Protein AF-A0A955XTX2-F1 (afdb_monomer_lite)

Sequence (102 aa):
MATAPEGYETGAALLYYVDPETSSIELRQVLTEDSLGFGIAASADGGVLVIASQVGLFFYELSDGRWERIDRVGFEDLTDIEVRDGWAIASGALRSQIFDVH

pLDDT: mean 83.28, std 14.25, range [34.97, 96.12]

Structure (mmCIF, N/CA/C/O backbone):
data_AF-A0A955XTX2-F1
#
_entry.id   AF-A0A955XTX2-F1
#
loop_
_atom_site.group_PDB
_atom_site.id
_atom_site.type_symbol
_atom_site.label_atom_id
_atom_site.label_alt_id
_atom_site.label_comp_id
_atom_site.label_asym_id
_atom_site.label_entity_id
_atom_site.label_seq_id
_atom_site.pdbx_PDB_ins_code
_atom_site.Cartn_x
_atom_site.Cartn_y
_atom_site.Cartn_z
_atom_site.occupancy
_atom_site.B_iso_or_equiv
_atom_site.auth_seq_id
_atom_site.auth_comp_id
_atom_site.auth_asym_id
_atom_site.auth_atom_id
_atom_site.pdbx_PDB_model_num
ATOM 1 N N . MET A 1 1 ? 20.736 12.550 17.471 1.00 34.97 1 MET A N 1
ATOM 2 C CA . MET A 1 1 ? 19.924 12.916 16.295 1.00 34.97 1 MET A CA 1
ATOM 3 C C . MET A 1 1 ? 20.694 12.412 1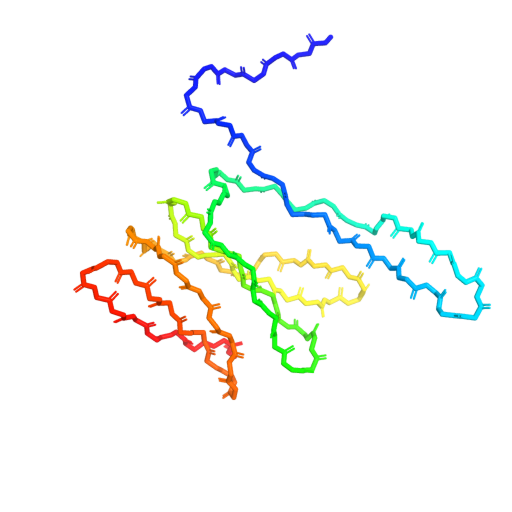5.088 1.00 34.97 1 MET A C 1
ATOM 5 O O . MET A 1 1 ? 21.779 12.919 14.849 1.00 34.97 1 MET A O 1
ATOM 9 N N . ALA A 1 2 ? 20.254 11.320 14.465 1.00 36.50 2 ALA A N 1
ATOM 10 C CA . ALA A 1 2 ? 20.936 10.747 13.306 1.00 36.50 2 ALA A CA 1
ATOM 11 C C . ALA A 1 2 ? 20.235 11.258 12.045 1.00 36.50 2 ALA A C 1
ATOM 13 O O . ALA A 1 2 ? 19.027 11.091 11.910 1.00 36.50 2 ALA A O 1
ATOM 14 N N . THR A 1 3 ? 20.979 11.938 11.179 1.00 42.16 3 THR A N 1
ATOM 15 C CA . THR A 1 3 ? 20.529 12.383 9.856 1.00 42.16 3 THR A CA 1
ATOM 16 C C . THR A 1 3 ? 20.757 11.265 8.846 1.00 42.16 3 THR A C 1
ATOM 18 O O . THR A 1 3 ? 21.832 10.662 8.834 1.00 42.16 3 THR A O 1
ATOM 21 N N . ALA A 1 4 ? 19.749 10.984 8.018 1.00 38.06 4 ALA A N 1
ATOM 22 C CA . ALA A 1 4 ? 19.873 10.061 6.895 1.00 38.06 4 ALA A CA 1
ATOM 23 C C . ALA A 1 4 ? 20.920 10.584 5.883 1.00 38.06 4 ALA A C 1
ATOM 25 O O . ALA A 1 4 ? 21.048 11.802 5.730 1.00 38.06 4 ALA A O 1
ATOM 26 N N . PRO A 1 5 ? 21.698 9.700 5.233 1.00 41.25 5 PRO A N 1
ATOM 27 C CA . PRO A 1 5 ? 22.685 10.097 4.231 1.00 41.25 5 PRO A CA 1
ATOM 28 C C . PRO A 1 5 ? 22.010 10.687 2.981 1.00 41.25 5 PRO A C 1
ATOM 30 O O . PRO A 1 5 ? 20.920 10.268 2.599 1.00 41.25 5 PRO A O 1
ATOM 33 N N . GLU A 1 6 ? 22.666 11.668 2.355 1.00 43.06 6 GLU A N 1
ATOM 34 C CA . GLU A 1 6 ? 22.184 12.364 1.155 1.00 43.06 6 GLU A CA 1
ATOM 35 C C . GLU A 1 6 ? 21.930 11.386 -0.007 1.00 43.06 6 GLU A C 1
ATOM 37 O O . GLU A 1 6 ? 22.809 10.602 -0.367 1.00 43.06 6 GLU A O 1
ATOM 42 N N . GLY A 1 7 ? 20.738 11.459 -0.614 1.00 47.28 7 GLY A N 1
ATOM 43 C CA . GLY A 1 7 ? 20.440 10.801 -1.894 1.00 47.28 7 GLY A CA 1
ATOM 44 C C . GLY A 1 7 ? 19.043 10.196 -2.038 1.00 47.28 7 GLY A C 1
ATOM 45 O O . GLY A 1 7 ? 18.586 10.047 -3.164 1.00 47.28 7 GLY A O 1
ATOM 46 N N . TYR A 1 8 ? 18.343 9.903 -0.941 1.00 45.03 8 TYR A N 1
ATOM 47 C CA . TYR A 1 8 ? 16.958 9.425 -0.976 1.00 45.03 8 TYR A CA 1
ATOM 48 C C . TYR A 1 8 ? 16.198 10.012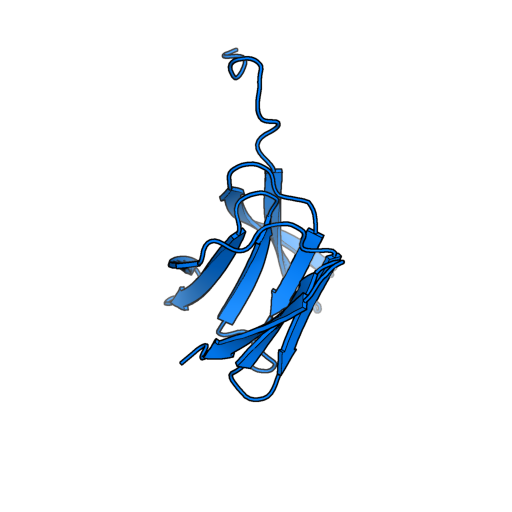 0.213 1.00 45.03 8 TYR A C 1
ATOM 50 O O . TYR A 1 8 ? 16.504 9.701 1.363 1.00 45.03 8 TYR A O 1
ATOM 58 N N . GLU A 1 9 ? 15.214 10.874 -0.045 1.00 56.75 9 GLU A N 1
ATOM 59 C CA . GLU A 1 9 ? 14.227 11.201 0.981 1.00 56.75 9 GLU A CA 1
ATOM 60 C C . GLU A 1 9 ? 13.399 9.932 1.203 1.00 56.75 9 GLU A C 1
ATOM 62 O O . GLU A 1 9 ? 12.681 9.474 0.313 1.00 56.75 9 GLU A O 1
ATOM 67 N N . THR A 1 10 ? 13.573 9.283 2.355 1.00 62.78 10 THR A N 1
ATOM 68 C CA . THR A 1 10 ? 12.739 8.140 2.725 1.00 62.78 10 THR A CA 1
ATOM 69 C C . THR A 1 10 ? 11.297 8.620 2.783 1.00 62.78 10 THR A C 1
ATOM 71 O O . THR A 1 10 ? 10.956 9.496 3.580 1.00 62.78 10 THR A O 1
ATOM 74 N N . GLY A 1 11 ? 10.453 8.059 1.926 1.00 70.50 11 GLY A N 1
ATOM 75 C CA . GLY A 1 11 ? 9.032 8.340 1.952 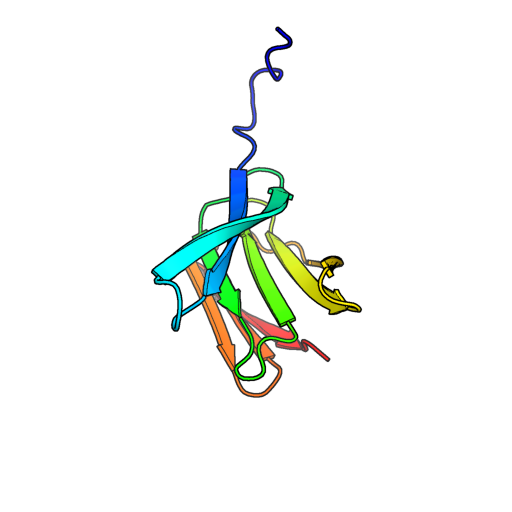1.00 70.50 11 GLY A CA 1
ATOM 76 C C . GLY A 1 11 ? 8.350 7.460 2.994 1.00 70.50 11 GLY A C 1
ATOM 77 O O . GLY A 1 11 ? 8.746 6.310 3.196 1.00 70.50 11 GLY A O 1
ATOM 78 N N . ALA A 1 12 ? 7.319 7.986 3.656 1.00 79.06 12 ALA A N 1
ATOM 79 C CA . ALA A 1 12 ? 6.526 7.215 4.608 1.00 79.06 12 ALA A CA 1
ATOM 80 C C . ALA A 1 12 ? 5.031 7.244 4.262 1.00 79.06 12 ALA A C 1
ATOM 82 O O . ALA A 1 12 ? 4.468 8.312 4.022 1.00 79.06 12 ALA A O 1
ATOM 83 N N . ALA A 1 13 ? 4.387 6.077 4.295 1.00 83.12 13 ALA A N 1
ATOM 84 C CA . ALA A 1 13 ? 2.937 5.950 4.352 1.00 83.12 13 ALA A CA 1
ATOM 85 C C . ALA A 1 13 ? 2.512 5.768 5.818 1.00 83.12 13 ALA A C 1
ATOM 87 O O . ALA A 1 13 ? 3.011 4.889 6.526 1.00 83.12 13 ALA A O 1
ATOM 88 N N . LEU A 1 14 ? 1.607 6.628 6.284 1.00 85.62 14 LEU A N 1
ATOM 89 C CA . LEU A 1 14 ? 1.105 6.628 7.657 1.00 85.62 14 LEU A CA 1
ATOM 90 C C . LEU A 1 14 ? -0.286 6.001 7.687 1.00 85.62 14 LEU A C 1
ATOM 92 O O . LEU A 1 14 ? -1.215 6.506 7.058 1.00 85.62 14 LEU A O 1
ATOM 96 N N . LEU A 1 15 ? -0.426 4.908 8.429 1.00 87.25 15 LEU A N 1
ATOM 97 C CA . LEU A 1 15 ? -1.684 4.187 8.576 1.00 87.25 15 LEU A CA 1
ATOM 98 C C . LEU A 1 15 ? -2.348 4.595 9.882 1.00 87.25 15 LEU A C 1
ATOM 100 O O . LEU A 1 15 ? -1.821 4.337 10.968 1.00 87.25 15 LEU A O 1
ATOM 104 N N . TYR A 1 16 ? -3.520 5.205 9.764 1.00 88.50 16 TYR A N 1
ATOM 105 C CA . TYR A 1 16 ? -4.331 5.619 10.898 1.00 88.50 16 TYR A CA 1
ATOM 106 C C . TYR A 1 16 ? -5.563 4.733 11.033 1.00 88.50 16 TYR A C 1
ATOM 108 O O . TYR A 1 16 ? -6.200 4.373 10.047 1.00 88.50 16 TYR A O 1
ATOM 116 N N . TYR A 1 17 ? -5.924 4.432 12.273 1.00 88.62 17 TYR A N 1
ATOM 117 C CA . TYR A 1 17 ? -7.253 3.967 12.626 1.00 88.62 17 TYR A CA 1
ATOM 118 C C . TYR A 1 17 ? -8.115 5.175 12.985 1.00 88.62 17 TYR A C 1
ATOM 120 O O . TYR A 1 17 ? -7.685 6.030 13.761 1.00 88.62 17 TYR A O 1
ATOM 128 N N . VAL A 1 18 ? -9.318 5.239 12.417 1.00 92.62 18 VAL A N 1
ATOM 129 C CA . VAL A 1 18 ? -10.311 6.274 12.717 1.00 92.62 18 VAL A CA 1
ATOM 130 C C . VAL A 1 18 ? -11.495 5.600 13.387 1.00 92.62 18 VAL A C 1
ATOM 132 O O . VAL A 1 18 ? -12.158 4.767 12.774 1.00 92.62 18 VAL A O 1
ATOM 135 N N . ASP A 1 19 ? -11.754 5.963 14.638 1.00 93.69 19 ASP A N 1
ATOM 136 C CA . ASP A 1 19 ? -12.942 5.530 15.362 1.00 93.69 19 ASP A CA 1
ATOM 137 C C . ASP A 1 19 ? -14.086 6.525 15.095 1.00 93.69 19 ASP A C 1
ATOM 139 O O . ASP A 1 19 ? -14.016 7.675 15.549 1.00 93.69 19 ASP A O 1
ATOM 143 N N . PRO A 1 20 ? -15.143 6.126 14.367 1.00 94.06 20 PRO A N 1
ATOM 144 C CA . PRO A 1 20 ? -16.243 7.0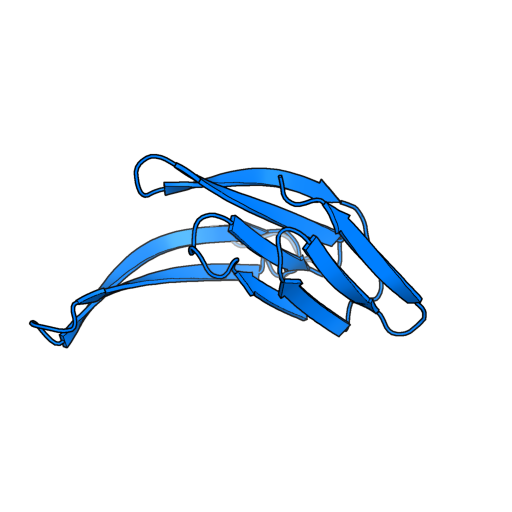24 14.037 1.00 94.06 20 PRO A CA 1
ATOM 145 C C . PRO A 1 20 ? -17.145 7.343 15.238 1.00 94.06 20 PRO A C 1
ATOM 147 O O . PRO A 1 20 ? -17.812 8.375 15.225 1.00 94.06 20 PRO A O 1
ATOM 150 N N . GLU A 1 21 ? -17.179 6.497 16.271 1.00 96.12 21 GLU A N 1
ATOM 151 C CA . GLU A 1 21 ? -18.030 6.707 17.448 1.00 96.12 21 GLU A CA 1
ATOM 152 C C . GLU A 1 21 ? -17.422 7.758 18.374 1.00 96.12 21 GLU A C 1
ATOM 154 O O . GLU A 1 21 ? -18.119 8.634 18.890 1.00 96.12 21 GLU A O 1
ATOM 159 N N . THR A 1 22 ? -16.102 7.693 18.554 1.00 95.75 22 THR A N 1
ATOM 160 C CA . THR A 1 22 ? -15.365 8.614 19.430 1.00 95.75 22 THR A CA 1
ATOM 161 C C . THR A 1 22 ? -14.736 9.790 18.685 1.00 95.75 22 THR A C 1
ATOM 163 O O . THR A 1 22 ? -14.226 10.711 19.324 1.00 95.75 22 THR A O 1
ATOM 166 N N . SER A 1 23 ? -14.780 9.789 17.346 1.00 94.44 23 SER A N 1
ATOM 167 C CA . SER A 1 23 ? -14.062 10.744 16.485 1.00 94.44 23 SER A CA 1
ATOM 168 C C . SER A 1 23 ? -12.561 10.815 16.797 1.00 94.44 23 SER A C 1
ATOM 170 O O . SER A 1 23 ? -11.935 11.868 16.653 1.00 94.44 23 SER A O 1
ATOM 172 N N . SER A 1 24 ? -11.980 9.703 17.256 1.00 95.81 24 SER A N 1
ATOM 173 C CA . SER A 1 24 ? -10.557 9.613 17.575 1.00 95.81 24 SER A CA 1
ATOM 174 C C . SER A 1 24 ? -9.758 9.055 16.398 1.00 95.81 24 SER A C 1
ATOM 176 O O . SER A 1 24 ? -10.264 8.282 15.583 1.00 95.81 24 SER A O 1
ATOM 178 N N . ILE A 1 25 ? -8.501 9.489 16.291 1.00 94.75 25 ILE A N 1
ATOM 179 C CA . ILE A 1 25 ? -7.562 9.059 15.253 1.00 94.75 25 ILE A CA 1
ATOM 180 C C . ILE A 1 25 ? -6.302 8.543 15.947 1.00 94.75 25 ILE A C 1
ATOM 182 O O . ILE A 1 25 ? -5.684 9.262 16.732 1.00 94.75 25 ILE A O 1
ATOM 186 N N . GLU A 1 26 ? -5.912 7.309 15.643 1.00 92.50 26 GLU A N 1
ATOM 187 C CA . GLU A 1 26 ? -4.744 6.642 16.219 1.00 92.50 26 GLU A CA 1
ATOM 188 C C . GLU A 1 26 ? -3.784 6.215 15.106 1.00 92.50 26 GLU A C 1
ATOM 190 O O . GLU A 1 26 ? -4.183 5.532 14.165 1.00 92.50 26 GLU A O 1
ATOM 195 N N . LEU A 1 27 ? -2.505 6.585 15.206 1.00 90.31 27 LEU A N 1
ATOM 196 C CA . LEU A 1 27 ? -1.475 6.057 14.310 1.00 90.31 27 LEU A CA 1
ATOM 197 C C . LEU A 1 27 ? -1.236 4.575 14.633 1.00 90.31 27 LEU A C 1
ATOM 199 O O . LEU A 1 27 ? -0.747 4.253 15.714 1.00 90.31 27 LEU A O 1
ATOM 203 N N . ARG A 1 28 ? -1.543 3.685 13.687 1.00 90.06 28 ARG A N 1
ATOM 204 C CA . ARG A 1 28 ? -1.342 2.234 13.821 1.00 90.06 28 ARG A CA 1
ATOM 205 C C . ARG A 1 28 ? 0.041 1.801 13.367 1.00 90.06 28 ARG A C 1
ATOM 207 O O . ARG A 1 28 ? 0.678 0.985 14.028 1.00 90.06 28 ARG A O 1
ATOM 214 N N . GLN A 1 29 ? 0.494 2.319 12.228 1.00 90.38 29 GLN A N 1
ATOM 215 C CA . GLN A 1 29 ? 1.734 1.865 11.610 1.00 90.38 29 GLN A CA 1
ATOM 216 C C . GLN A 1 29 ? 2.341 2.940 10.709 1.00 90.38 29 GLN A C 1
ATOM 218 O O . GLN A 1 29 ? 1.638 3.762 10.122 1.00 90.38 29 GLN A O 1
ATOM 223 N N . VAL A 1 30 ? 3.667 2.906 10.596 1.00 89.56 30 VAL A N 1
ATOM 224 C CA . VAL A 1 30 ? 4.441 3.675 9.621 1.00 89.56 30 VAL A CA 1
ATOM 225 C C . VAL A 1 30 ? 5.081 2.672 8.671 1.00 89.56 30 VAL A C 1
ATOM 227 O O . VAL A 1 30 ? 5.825 1.801 9.122 1.00 89.56 30 VAL A O 1
ATOM 230 N N . LEU A 1 31 ? 4.778 2.780 7.380 1.00 88.00 31 LEU A N 1
ATOM 231 C CA . LEU A 1 31 ? 5.441 2.015 6.327 1.00 88.00 31 LEU A CA 1
ATOM 232 C C . LEU A 1 31 ? 6.458 2.926 5.657 1.00 88.00 31 LEU A C 1
ATOM 234 O O . LEU A 1 31 ? 6.102 3.996 5.167 1.00 88.00 31 LEU A O 1
ATOM 238 N N . THR A 1 32 ? 7.721 2.525 5.667 1.00 84.19 32 THR A N 1
ATOM 239 C CA . THR A 1 32 ? 8.813 3.291 5.065 1.00 84.19 32 THR A CA 1
ATOM 240 C C . THR A 1 32 ? 9.332 2.548 3.859 1.00 84.19 32 THR A C 1
ATOM 242 O O . THR A 1 32 ? 9.701 1.381 3.984 1.00 84.19 32 THR A O 1
ATOM 245 N N . GLU A 1 33 ? 9.416 3.234 2.729 1.00 82.94 33 GLU A N 1
ATOM 246 C CA . GLU A 1 33 ? 10.052 2.693 1.535 1.00 82.94 33 GLU A CA 1
ATOM 247 C C . GLU A 1 33 ? 10.969 3.732 0.909 1.00 82.94 33 GLU A C 1
ATOM 249 O O . GLU A 1 33 ? 10.826 4.948 1.101 1.00 82.94 33 GLU A O 1
ATOM 254 N N . ASP A 1 34 ? 11.914 3.226 0.129 1.00 71.81 34 ASP A N 1
ATOM 255 C CA . ASP A 1 34 ? 12.823 4.067 -0.623 1.00 71.81 34 ASP A CA 1
ATOM 256 C C . ASP A 1 34 ? 12.020 4.875 -1.652 1.00 71.81 34 ASP A C 1
ATOM 258 O O . ASP A 1 34 ? 11.401 4.328 -2.574 1.00 71.81 34 ASP A O 1
ATOM 262 N N . SER A 1 35 ? 12.043 6.200 -1.488 1.00 72.19 35 SER A N 1
ATOM 263 C CA . SER A 1 35 ? 11.525 7.160 -2.462 1.00 72.19 35 SER A CA 1
ATOM 264 C C . SER A 1 35 ? 10.034 6.984 -2.816 1.00 72.19 35 SER A C 1
ATOM 266 O O . SER A 1 35 ? 9.672 6.818 -3.987 1.00 72.19 35 SER A O 1
ATOM 268 N N . LEU A 1 36 ? 9.141 6.998 -1.811 1.00 69.75 36 LEU A N 1
ATOM 269 C CA . LEU A 1 36 ? 7.686 7.077 -2.056 1.00 69.75 36 LEU A CA 1
ATOM 270 C C . LEU A 1 36 ? 7.341 8.361 -2.806 1.00 69.75 36 LEU A C 1
ATOM 272 O O . LEU A 1 36 ? 7.875 9.419 -2.482 1.00 69.75 36 LEU A O 1
ATOM 276 N N . GLY A 1 37 ? 6.430 8.292 -3.782 1.00 66.00 37 GLY A N 1
ATOM 277 C CA . GLY A 1 37 ? 6.128 9.505 -4.543 1.00 66.00 37 GLY A CA 1
ATOM 278 C C . GLY A 1 37 ? 5.009 9.475 -5.573 1.00 66.00 37 GLY A C 1
ATOM 279 O O . GLY A 1 37 ? 4.740 10.538 -6.124 1.00 66.00 37 GLY A O 1
ATOM 280 N N . PHE A 1 38 ? 4.349 8.342 -5.843 1.00 76.88 38 PHE A N 1
ATOM 281 C CA . PHE A 1 38 ? 3.391 8.297 -6.964 1.00 76.88 38 PHE A CA 1
ATOM 282 C C . PHE A 1 38 ? 1.964 7.958 -6.576 1.00 76.88 38 PHE A C 1
ATOM 284 O O . PHE A 1 38 ? 1.042 8.497 -7.174 1.00 76.88 38 PHE A O 1
ATOM 291 N N . GLY A 1 39 ? 1.754 7.122 -5.564 1.00 86.06 39 GLY A N 1
ATOM 292 C CA . GLY A 1 39 ? 0.396 6.779 -5.176 1.00 86.06 39 GLY A CA 1
ATOM 293 C C . GLY A 1 39 ? 0.320 5.651 -4.170 1.00 86.06 39 GLY A C 1
ATOM 294 O O . GLY A 1 39 ? 1.297 4.955 -3.891 1.00 86.06 39 GLY A O 1
ATOM 295 N N . ILE A 1 40 ? -0.874 5.506 -3.616 1.00 90.38 40 ILE A N 1
ATOM 296 C CA . ILE A 1 40 ? -1.245 4.440 -2.700 1.00 90.38 40 ILE A CA 1
ATOM 297 C C . ILE A 1 40 ? -2.639 3.990 -3.120 1.00 90.38 40 ILE A C 1
ATOM 299 O O . ILE A 1 40 ? -3.534 4.822 -3.265 1.00 90.38 40 ILE A O 1
ATOM 303 N N . ALA A 1 41 ? -2.821 2.688 -3.291 1.00 92.25 41 ALA A N 1
ATOM 304 C CA . ALA A 1 41 ? -4.105 2.086 -3.609 1.00 92.25 41 ALA A CA 1
ATOM 305 C C . ALA A 1 41 ? -4.343 0.876 -2.707 1.00 92.25 41 ALA A C 1
ATOM 307 O O . ALA A 1 41 ? -3.410 0.146 -2.384 1.00 92.25 41 ALA A O 1
ATOM 308 N N . ALA A 1 42 ? -5.587 0.666 -2.293 1.00 91.88 42 ALA A N 1
ATOM 309 C CA . ALA A 1 42 ? -5.981 -0.474 -1.476 1.00 91.88 42 ALA A CA 1
ATOM 310 C C . ALA A 1 42 ? -7.035 -1.300 -2.207 1.00 91.88 42 ALA A C 1
ATOM 312 O O . ALA A 1 42 ? -7.835 -0.757 -2.974 1.00 91.88 42 ALA A O 1
ATOM 313 N N . SER A 1 43 ? -7.051 -2.605 -1.956 1.00 92.50 43 SER A N 1
ATOM 314 C CA . SER A 1 43 ? -8.138 -3.467 -2.402 1.00 92.50 43 SER A CA 1
ATOM 315 C C . SER A 1 43 ? -9.457 -3.067 -1.734 1.00 92.50 43 SER A C 1
ATOM 317 O O . SER A 1 43 ? -9.489 -2.484 -0.649 1.00 92.50 43 SER A O 1
ATOM 319 N N . ALA A 1 44 ? -10.576 -3.390 -2.384 1.00 89.81 44 ALA A N 1
ATOM 320 C CA . ALA A 1 44 ? -11.908 -3.019 -1.901 1.00 89.81 44 ALA A CA 1
ATOM 321 C C . ALA A 1 44 ? -12.274 -3.661 -0.549 1.00 89.81 44 ALA A C 1
ATOM 323 O O . ALA A 1 44 ? -13.062 -3.095 0.205 1.00 89.81 44 ALA A O 1
ATOM 324 N N . ASP A 1 45 ? -11.710 -4.830 -0.245 1.00 90.00 45 ASP A N 1
ATOM 325 C CA . ASP A 1 45 ? -11.849 -5.507 1.049 1.00 90.00 45 ASP A CA 1
ATOM 326 C C . ASP A 1 45 ? -10.881 -4.973 2.120 1.00 90.00 45 ASP A C 1
ATOM 328 O O . ASP A 1 45 ? -10.997 -5.339 3.288 1.00 90.00 45 ASP A O 1
ATOM 332 N N . GLY A 1 46 ? -9.945 -4.097 1.739 1.00 88.75 46 GLY A N 1
ATOM 333 C CA . GLY A 1 46 ? -8.921 -3.546 2.619 1.00 88.75 46 GLY A CA 1
ATOM 334 C C . GLY A 1 46 ? -7.853 -4.549 3.060 1.00 88.75 46 GLY A C 1
ATOM 335 O O . GLY A 1 46 ? -7.109 -4.236 3.986 1.00 88.75 46 GLY A O 1
ATOM 336 N N . GLY A 1 47 ? -7.778 -5.733 2.444 1.00 91.19 47 GLY A N 1
ATOM 337 C CA . GLY A 1 47 ? -6.787 -6.764 2.768 1.00 91.19 47 GLY A CA 1
ATOM 338 C C . GLY A 1 47 ? -5.418 -6.531 2.129 1.00 91.19 47 GLY A C 1
ATOM 339 O O . GLY A 1 47 ? -4.407 -6.964 2.674 1.00 91.19 47 GLY A O 1
ATOM 340 N N . VAL A 1 48 ? -5.372 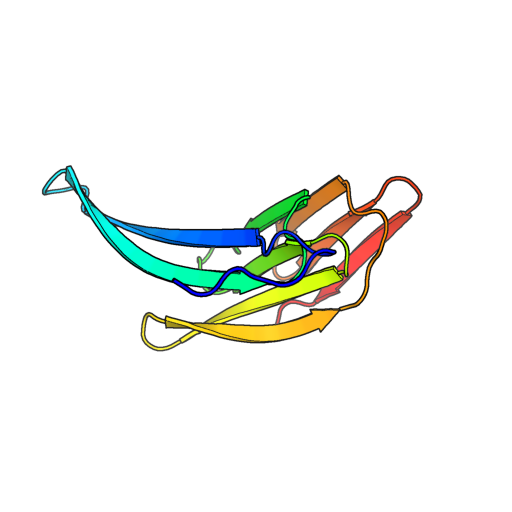-5.805 1.009 1.00 92.62 48 VAL A N 1
ATOM 341 C CA . VAL A 1 48 ? -4.152 -5.523 0.249 1.00 92.62 48 VAL A CA 1
ATOM 342 C C . VAL A 1 48 ? -3.956 -4.020 0.100 1.00 92.62 48 VAL A C 1
ATOM 344 O O . VAL A 1 48 ? -4.892 -3.266 -0.173 1.00 92.62 48 VAL A O 1
ATOM 347 N N . LEU A 1 49 ? -2.709 -3.589 0.242 1.00 92.94 49 LEU A N 1
ATOM 348 C CA . LEU A 1 49 ? -2.257 -2.225 0.030 1.00 92.94 49 LEU A CA 1
ATOM 349 C C . LEU A 1 49 ? -1.087 -2.255 -0.949 1.00 92.94 49 LEU A C 1
ATOM 351 O O . LEU A 1 49 ? -0.119 -2.985 -0.753 1.00 92.94 49 LEU A O 1
ATOM 355 N N . VAL A 1 50 ? -1.159 -1.434 -1.989 1.00 92.81 50 VAL A N 1
ATOM 356 C CA . VAL A 1 50 ? -0.078 -1.264 -2.953 1.00 92.81 50 VAL A CA 1
ATOM 357 C C . VAL A 1 50 ? 0.417 0.165 -2.897 1.00 92.81 50 VAL A C 1
ATOM 359 O O . VAL A 1 50 ? -0.350 1.122 -3.020 1.00 92.81 50 VAL A O 1
ATOM 362 N N . ILE A 1 51 ? 1.720 0.305 -2.693 1.00 90.75 51 ILE A N 1
ATOM 363 C CA . ILE A 1 51 ? 2.390 1.592 -2.590 1.00 90.75 51 ILE A CA 1
ATOM 364 C C . ILE A 1 51 ? 3.320 1.754 -3.787 1.00 90.75 51 ILE A C 1
ATOM 366 O O . ILE A 1 51 ? 4.191 0.918 -4.026 1.00 90.75 51 ILE A O 1
ATOM 370 N N . ALA A 1 52 ? 3.149 2.848 -4.523 1.00 88.81 52 ALA A N 1
ATOM 371 C CA . ALA A 1 52 ? 3.967 3.196 -5.674 1.00 88.81 52 ALA A CA 1
ATOM 372 C C . ALA A 1 52 ? 5.078 4.189 -5.292 1.00 88.81 52 ALA A C 1
ATOM 374 O O . ALA A 1 52 ? 4.836 5.265 -4.728 1.00 88.81 52 ALA A O 1
ATOM 375 N N . SER A 1 53 ? 6.311 3.837 -5.646 1.00 84.88 53 SER A N 1
ATOM 376 C CA . SER A 1 53 ? 7.528 4.613 -5.399 1.00 84.88 53 SER A CA 1
ATOM 377 C C . SER A 1 53 ? 8.354 4.769 -6.680 1.00 84.88 53 SER A C 1
ATOM 379 O O . SER A 1 53 ? 8.053 4.162 -7.705 1.00 84.88 53 SER A O 1
ATOM 381 N N . GLN A 1 54 ? 9.413 5.583 -6.637 1.00 80.19 54 GLN A N 1
ATOM 382 C CA . GLN A 1 54 ? 10.343 5.751 -7.771 1.00 80.19 54 GLN A CA 1
ATOM 383 C C . GLN A 1 54 ? 11.042 4.467 -8.178 1.00 80.19 54 GLN A C 1
ATOM 385 O O . GLN A 1 54 ? 11.478 4.348 -9.318 1.00 80.19 54 GLN A O 1
ATOM 390 N N . VAL A 1 55 ? 11.145 3.508 -7.263 1.00 82.56 55 VAL A N 1
ATOM 391 C CA . VAL A 1 55 ? 11.896 2.273 -7.487 1.00 82.56 55 VAL A CA 1
ATOM 392 C C . VAL A 1 55 ? 10.994 1.053 -7.669 1.00 82.56 55 VAL A C 1
ATOM 394 O O . VAL A 1 55 ? 11.501 -0.077 -7.699 1.00 82.56 55 VAL A O 1
ATOM 397 N N . GLY A 1 56 ? 9.679 1.266 -7.775 1.00 87.06 56 GLY A N 1
ATOM 398 C CA . GLY A 1 56 ? 8.697 0.235 -8.083 1.00 87.06 56 GLY A CA 1
ATOM 399 C C . GLY A 1 56 ? 7.442 0.261 -7.218 1.00 87.06 56 GLY A C 1
ATOM 400 O O . GLY A 1 56 ? 7.102 1.254 -6.576 1.00 87.06 56 GLY A O 1
ATOM 401 N N . LEU A 1 57 ? 6.753 -0.876 -7.230 1.00 89.88 57 LEU A N 1
ATOM 402 C CA . LEU A 1 57 ? 5.552 -1.144 -6.453 1.00 89.88 57 LEU A CA 1
ATOM 403 C C . LEU A 1 57 ? 5.886 -2.032 -5.264 1.00 89.88 57 LEU A C 1
ATOM 405 O O . LEU A 1 57 ? 6.618 -3.013 -5.409 1.00 89.88 57 LEU A O 1
ATOM 409 N N . PHE A 1 58 ? 5.302 -1.714 -4.118 1.00 90.81 58 PHE A N 1
ATOM 410 C CA . PHE A 1 58 ? 5.392 -2.507 -2.902 1.00 90.81 58 PHE A CA 1
ATOM 411 C C . PHE A 1 58 ? 4.012 -3.020 -2.527 1.00 90.81 58 PHE A C 1
ATOM 413 O O . PHE A 1 58 ? 3.079 -2.228 -2.391 1.00 90.81 58 PHE A O 1
ATOM 420 N N . PHE A 1 59 ? 3.904 -4.331 -2.345 1.00 92.31 59 PHE A N 1
ATOM 421 C CA . PHE A 1 59 ? 2.658 -5.007 -2.011 1.00 92.31 59 PHE A CA 1
ATOM 422 C C . PHE A 1 59 ? 2.668 -5.374 -0.539 1.00 92.31 59 PHE A C 1
ATOM 424 O O . PHE A 1 59 ? 3.640 -5.943 -0.033 1.00 92.31 59 PHE A O 1
ATOM 431 N N . TYR A 1 60 ? 1.581 -5.035 0.134 1.00 93.31 60 TYR A N 1
ATOM 432 C CA . TYR A 1 60 ? 1.373 -5.271 1.545 1.00 93.31 60 TYR A CA 1
ATOM 433 C C . TYR A 1 60 ? 0.071 -6.025 1.760 1.00 93.31 60 TYR A C 1
ATOM 435 O O . TYR A 1 60 ? -0.939 -5.694 1.142 1.00 93.31 60 TYR A O 1
ATOM 443 N N . GLU A 1 61 ? 0.092 -6.981 2.679 1.00 93.81 61 GLU A N 1
ATOM 444 C CA . GLU A 1 61 ? -1.088 -7.715 3.126 1.00 93.81 61 GLU A CA 1
ATOM 445 C C . GLU A 1 61 ? -1.377 -7.387 4.592 1.00 93.81 61 GLU A C 1
ATOM 447 O O . GLU A 1 61 ? -0.459 -7.235 5.406 1.00 93.81 61 GLU A O 1
ATOM 452 N N . LEU A 1 62 ? -2.658 -7.234 4.922 1.00 92.62 62 LEU A N 1
ATOM 453 C CA . LEU A 1 62 ? -3.122 -7.027 6.284 1.00 92.62 62 LEU A CA 1
ATOM 454 C C . LEU A 1 62 ? -3.338 -8.382 6.964 1.00 92.62 62 LEU A C 1
ATOM 456 O O . LEU A 1 62 ? -4.352 -9.041 6.747 1.00 92.62 62 LEU A O 1
ATOM 460 N N . SER A 1 63 ? -2.419 -8.757 7.850 1.00 90.25 63 SER A N 1
ATOM 461 C CA . SER A 1 63 ? -2.504 -9.976 8.656 1.00 90.25 63 SER A CA 1
ATOM 462 C C . SER A 1 63 ? -2.492 -9.627 10.142 1.00 90.25 63 SER A C 1
ATOM 464 O O . SER A 1 63 ? -1.679 -8.823 10.598 1.00 90.25 63 SER A O 1
ATOM 466 N N . ASP A 1 64 ? -3.444 -10.170 10.905 1.00 88.44 64 ASP A N 1
ATOM 467 C CA . ASP A 1 64 ? -3.569 -9.955 12.356 1.00 88.44 64 ASP A CA 1
ATOM 468 C C . ASP A 1 64 ? -3.515 -8.468 12.785 1.00 88.44 64 ASP A C 1
ATOM 470 O O . ASP A 1 64 ? -2.959 -8.098 13.823 1.00 88.44 64 ASP A O 1
ATOM 474 N N . GLY A 1 65 ? -4.108 -7.588 11.968 1.00 86.19 65 GLY A N 1
ATOM 475 C CA . GLY A 1 65 ? -4.179 -6.145 12.223 1.00 86.19 65 GLY A CA 1
ATOM 476 C C . GLY A 1 65 ? -2.885 -5.378 11.933 1.00 86.19 65 GLY A C 1
ATOM 477 O O . GLY A 1 65 ? -2.764 -4.217 12.334 1.00 86.19 65 GLY A O 1
ATOM 478 N N . ARG A 1 66 ? -1.918 -5.999 11.249 1.00 89.50 66 ARG A N 1
ATOM 479 C CA . ARG A 1 66 ? -0.655 -5.378 10.841 1.00 89.50 66 ARG A CA 1
ATOM 480 C C . ARG A 1 66 ? -0.415 -5.557 9.350 1.00 89.50 66 ARG A C 1
ATOM 482 O O . ARG A 1 66 ? -0.687 -6.611 8.791 1.00 89.50 66 ARG A O 1
ATOM 489 N N . TRP A 1 67 ? 0.126 -4.520 8.723 1.00 93.31 67 TRP A N 1
ATOM 490 C CA . TRP A 1 67 ? 0.533 -4.582 7.327 1.00 93.31 67 TRP A CA 1
ATOM 491 C C . TRP A 1 67 ? 1.939 -5.152 7.219 1.00 93.31 67 TRP A C 1
ATOM 493 O O . TRP A 1 67 ? 2.876 -4.631 7.839 1.00 93.31 67 TRP A O 1
ATOM 503 N N . GLU A 1 68 ? 2.086 -6.189 6.406 1.00 93.00 68 GLU A N 1
ATOM 504 C CA . GLU A 1 68 ? 3.357 -6.848 6.129 1.00 93.00 68 GLU A CA 1
ATOM 505 C C . GLU A 1 68 ? 3.661 -6.782 4.639 1.00 93.00 68 GLU A C 1
ATOM 507 O O . GLU A 1 68 ? 2.781 -7.005 3.813 1.00 93.00 68 GLU A O 1
ATOM 512 N N . ARG A 1 69 ? 4.907 -6.450 4.285 1.00 91.56 69 ARG A N 1
ATOM 513 C CA . ARG A 1 69 ? 5.320 -6.430 2.882 1.00 91.56 69 ARG A CA 1
ATOM 514 C C . ARG A 1 69 ? 5.468 -7.861 2.380 1.00 91.56 69 ARG A C 1
ATOM 516 O O . ARG A 1 69 ? 6.293 -8.600 2.915 1.00 91.56 69 ARG A O 1
ATOM 523 N N . ILE A 1 70 ? 4.749 -8.191 1.315 1.00 92.44 70 ILE A N 1
ATOM 524 C CA . ILE A 1 70 ? 4.762 -9.521 0.698 1.00 92.44 70 ILE A CA 1
ATOM 525 C C . ILE A 1 70 ? 5.566 -9.563 -0.605 1.00 92.44 70 ILE A C 1
ATOM 527 O O . ILE A 1 70 ? 6.180 -10.585 -0.897 1.00 92.44 70 ILE A O 1
ATOM 531 N N . ASP A 1 71 ? 5.640 -8.454 -1.351 1.00 90.75 71 ASP A N 1
ATOM 532 C CA . ASP A 1 71 ? 6.393 -8.406 -2.608 1.00 90.75 71 ASP A CA 1
ATOM 533 C C . ASP A 1 71 ? 6.874 -6.991 -2.975 1.00 90.75 71 ASP A C 1
ATOM 535 O O . ASP A 1 71 ? 6.398 -5.976 -2.450 1.00 90.75 71 ASP A O 1
ATOM 539 N N . ARG A 1 72 ? 7.837 -6.933 -3.900 1.00 89.94 72 ARG A N 1
ATOM 540 C CA . ARG A 1 72 ? 8.296 -5.725 -4.580 1.00 89.94 72 ARG A CA 1
ATOM 541 C C . ARG A 1 72 ? 8.513 -6.013 -6.061 1.00 89.94 72 ARG A C 1
ATOM 543 O O . ARG A 1 72 ? 9.388 -6.798 -6.425 1.00 89.94 72 ARG A O 1
ATOM 550 N N . VAL A 1 73 ? 7.860 -5.226 -6.911 1.00 88.00 73 VAL A N 1
ATOM 551 C CA . VAL A 1 73 ? 8.065 -5.284 -8.360 1.00 88.00 73 VAL A CA 1
ATOM 552 C C . VAL A 1 73 ? 8.710 -4.000 -8.864 1.00 88.00 73 VAL A C 1
ATOM 554 O O . VAL A 1 73 ? 8.219 -2.901 -8.618 1.00 88.00 73 VAL A O 1
ATOM 557 N N . GLY A 1 74 ? 9.829 -4.133 -9.578 1.00 84.69 74 GLY A N 1
ATOM 558 C CA . GLY A 1 74 ? 10.505 -3.000 -10.207 1.00 84.69 74 GLY A CA 1
ATOM 559 C C . GLY A 1 74 ? 9.680 -2.446 -11.366 1.00 84.69 74 GLY A C 1
ATOM 560 O O . GLY A 1 74 ? 9.460 -3.137 -12.360 1.00 84.69 74 GLY A O 1
ATOM 561 N N . PHE A 1 75 ? 9.251 -1.195 -11.250 1.00 79.50 75 PHE A N 1
ATOM 562 C CA . PHE A 1 75 ? 8.515 -0.500 -12.297 1.00 79.50 75 PHE A CA 1
ATOM 563 C C . PHE A 1 75 ? 8.821 0.997 -12.214 1.00 79.50 75 PHE A C 1
ATOM 565 O O . PHE A 1 75 ? 8.410 1.675 -11.279 1.00 79.50 75 PHE A O 1
ATOM 572 N N . GLU A 1 76 ? 9.622 1.477 -13.159 1.00 78.94 76 GLU A N 1
ATOM 573 C CA . GLU A 1 76 ? 10.038 2.878 -13.246 1.00 78.94 76 GLU A CA 1
ATOM 574 C C . GLU A 1 76 ? 8.989 3.715 -14.000 1.00 78.94 76 GLU A C 1
ATOM 576 O O . GLU A 1 76 ? 8.138 3.171 -14.710 1.00 78.94 76 GLU A O 1
ATOM 581 N N . ASP A 1 77 ? 9.071 5.039 -13.855 1.00 79.94 77 ASP A N 1
ATOM 582 C CA . ASP A 1 77 ? 8.210 6.034 -14.517 1.00 79.94 77 ASP A CA 1
ATOM 583 C C . ASP A 1 77 ? 6.716 5.965 -14.162 1.00 79.94 77 ASP A C 1
ATOM 585 O O . ASP A 1 77 ? 5.867 6.355 -14.969 1.00 79.94 77 ASP A O 1
ATOM 589 N N . LEU A 1 78 ? 6.389 5.496 -12.955 1.00 85.44 78 LEU A N 1
ATOM 590 C CA . LEU A 1 78 ? 5.034 5.503 -12.401 1.00 85.44 78 LEU A CA 1
ATOM 591 C C . LEU A 1 78 ? 4.438 6.910 -12.357 1.00 85.44 78 LEU A C 1
ATOM 593 O O . LEU A 1 78 ? 5.098 7.875 -11.991 1.00 85.44 78 LEU A O 1
ATOM 597 N N . THR A 1 79 ? 3.158 7.009 -12.684 1.00 85.06 79 THR A N 1
ATOM 598 C CA . THR A 1 79 ? 2.360 8.229 -12.532 1.00 85.06 79 THR A CA 1
ATOM 599 C C . THR A 1 79 ? 1.099 7.992 -11.721 1.00 85.06 79 THR A C 1
ATOM 601 O O . THR A 1 79 ? 0.609 8.932 -11.108 1.00 85.06 79 THR A O 1
ATOM 604 N N . ASP A 1 80 ? 0.563 6.769 -11.742 1.00 88.12 80 ASP A N 1
ATOM 605 C CA . ASP A 1 80 ? -0.665 6.426 -11.030 1.00 88.12 80 ASP A CA 1
ATOM 606 C C . ASP A 1 80 ? -0.755 4.923 -10.726 1.00 88.12 80 ASP A C 1
ATOM 608 O O . ASP A 1 80 ? -0.126 4.099 -11.405 1.00 88.12 80 ASP A O 1
ATOM 612 N N . ILE A 1 81 ? -1.564 4.574 -9.725 1.00 91.75 81 ILE A N 1
ATOM 613 C CA . ILE A 1 81 ? -1.889 3.193 -9.376 1.00 91.75 81 ILE A CA 1
ATOM 614 C C . ILE A 1 81 ? -3.350 3.037 -8.944 1.00 91.75 81 ILE A C 1
ATOM 616 O O . ILE A 1 81 ? -3.860 3.795 -8.125 1.00 91.75 81 ILE A O 1
ATOM 620 N N . GLU A 1 82 ? -3.992 1.980 -9.439 1.00 92.56 82 GLU A N 1
ATOM 621 C CA . GLU A 1 82 ? -5.319 1.531 -9.015 1.00 92.56 82 GLU A CA 1
ATOM 622 C C . GLU A 1 82 ? -5.260 0.051 -8.617 1.00 92.56 82 GLU A C 1
ATOM 624 O O . GLU A 1 82 ? -4.544 -0.734 -9.239 1.00 92.56 82 GLU A O 1
ATOM 629 N N . VAL A 1 83 ? -6.034 -0.344 -7.603 1.00 92.88 83 VAL A N 1
ATOM 630 C CA . VAL A 1 83 ? -6.283 -1.756 -7.284 1.00 92.88 83 VAL A CA 1
ATOM 631 C C . VAL A 1 83 ? -7.754 -2.054 -7.524 1.00 92.88 83 VAL A C 1
ATOM 633 O O . VAL A 1 83 ? -8.628 -1.396 -6.958 1.00 92.88 83 VAL A O 1
ATOM 636 N N . ARG A 1 84 ? -8.034 -3.056 -8.357 1.00 88.81 84 ARG A N 1
ATOM 637 C CA . ARG A 1 84 ? -9.393 -3.437 -8.732 1.00 88.81 84 ARG A CA 1
ATOM 638 C C . ARG A 1 84 ? -9.487 -4.923 -9.043 1.00 88.81 84 ARG A C 1
ATOM 640 O O . ARG A 1 84 ? -8.676 -5.452 -9.793 1.00 88.81 84 ARG A O 1
ATOM 647 N N . ASP A 1 85 ? -10.520 -5.571 -8.505 1.00 86.69 85 ASP A N 1
ATOM 648 C CA . ASP A 1 85 ? -10.879 -6.963 -8.810 1.00 86.69 85 ASP A CA 1
ATOM 649 C C . ASP A 1 85 ? -9.690 -7.946 -8.681 1.00 86.69 85 ASP A C 1
ATOM 651 O O . ASP A 1 85 ? -9.554 -8.875 -9.474 1.00 86.69 85 ASP A O 1
ATOM 655 N N . GLY A 1 86 ? -8.808 -7.714 -7.697 1.00 84.38 86 GLY A N 1
ATOM 656 C CA . GLY A 1 86 ? -7.622 -8.544 -7.453 1.00 84.38 86 GLY A CA 1
ATOM 657 C C . GLY A 1 86 ? -6.435 -8.276 -8.388 1.00 84.38 86 GLY A C 1
ATOM 658 O O . GLY A 1 86 ? -5.514 -9.083 -8.466 1.00 84.38 86 GLY A O 1
ATOM 659 N N . TRP A 1 87 ? -6.424 -7.123 -9.060 1.00 89.50 87 TRP A N 1
ATOM 660 C CA . TRP A 1 87 ? -5.308 -6.655 -9.878 1.00 89.50 87 TRP A CA 1
ATOM 661 C C . TRP A 1 87 ? -4.824 -5.284 -9.422 1.00 89.50 87 TRP A C 1
ATOM 663 O O . TRP A 1 87 ? -5.635 -4.408 -9.121 1.00 89.50 87 TRP A O 1
ATOM 673 N N . ALA A 1 88 ? -3.513 -5.066 -9.452 1.0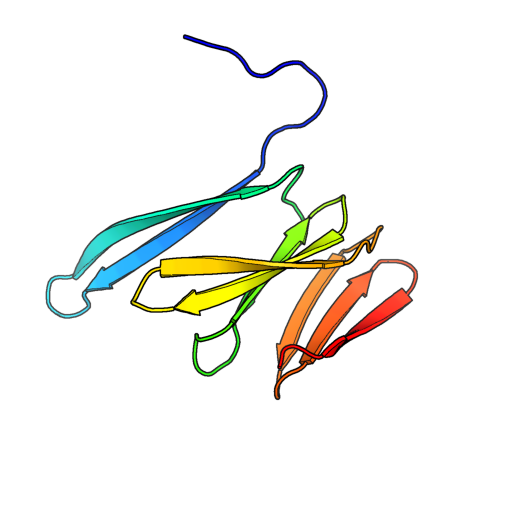0 89.38 88 ALA A N 1
ATOM 674 C CA . ALA A 1 88 ? -2.920 -3.737 -9.404 1.00 89.38 88 ALA A CA 1
ATOM 675 C C . ALA A 1 88 ? -2.596 -3.271 -10.824 1.00 89.38 88 ALA A C 1
ATOM 677 O O . ALA A 1 88 ? -1.845 -3.920 -11.555 1.00 89.38 88 ALA A O 1
ATOM 678 N N . ILE A 1 89 ? -3.153 -2.131 -11.214 1.00 90.56 89 ILE A N 1
ATOM 679 C CA . ILE A 1 89 ? -2.893 -1.479 -12.492 1.00 90.56 89 ILE A CA 1
ATOM 680 C C . ILE A 1 89 ? -1.973 -0.303 -12.211 1.00 90.56 89 ILE A C 1
ATOM 682 O O . ILE A 1 89 ? -2.383 0.706 -11.644 1.00 90.56 89 ILE A O 1
ATOM 686 N N . ALA A 1 90 ? -0.723 -0.434 -12.629 1.00 90.06 90 ALA A N 1
ATOM 687 C CA . ALA A 1 90 ? 0.249 0.638 -12.559 1.00 90.06 90 ALA A CA 1
ATOM 688 C C . ALA A 1 90 ? 0.363 1.317 -13.915 1.00 90.06 90 ALA A C 1
ATOM 690 O O . ALA A 1 90 ? 0.681 0.680 -14.924 1.00 90.06 90 ALA A O 1
ATOM 691 N N . SER A 1 91 ? 0.133 2.622 -13.930 1.00 89.00 91 SER A N 1
ATOM 692 C CA . SER A 1 91 ? 0.299 3.441 -15.123 1.00 89.00 91 SER A CA 1
ATOM 693 C C . SER A 1 91 ? 1.526 4.311 -14.966 1.00 89.00 91 SER A C 1
ATOM 695 O O . SER A 1 91 ? 1.689 4.992 -13.955 1.00 89.00 91 SER A O 1
ATOM 697 N N . GLY A 1 92 ? 2.390 4.271 -15.972 1.00 85.62 92 GLY A N 1
ATOM 698 C CA . GLY A 1 92 ? 3.517 5.172 -16.107 1.00 85.62 92 GLY A CA 1
ATOM 699 C C . GLY A 1 92 ? 3.437 5.994 -17.384 1.00 85.62 92 GLY A C 1
ATOM 700 O O . GLY A 1 92 ? 2.620 5.727 -18.268 1.00 85.62 92 GLY A O 1
ATOM 701 N N . ALA A 1 93 ? 4.329 6.974 -17.515 1.00 82.00 93 ALA A N 1
ATOM 702 C CA . ALA A 1 93 ? 4.315 7.919 -18.636 1.00 82.00 93 ALA A CA 1
ATOM 703 C C . ALA A 1 93 ? 4.419 7.241 -20.019 1.00 82.00 93 ALA A C 1
ATOM 705 O O . ALA A 1 93 ? 3.901 7.760 -21.007 1.00 82.00 93 ALA A O 1
ATOM 706 N N . LEU A 1 94 ? 5.097 6.090 -20.095 1.00 83.31 94 LEU A N 1
ATOM 707 C CA . LEU A 1 94 ? 5.389 5.387 -21.350 1.00 83.31 94 LEU A CA 1
ATOM 708 C C . LEU A 1 94 ? 4.624 4.068 -21.525 1.00 83.31 94 LEU A C 1
ATOM 710 O O . LEU A 1 94 ? 4.532 3.563 -22.644 1.00 83.31 94 LEU A O 1
ATOM 714 N N . ARG A 1 95 ? 4.120 3.474 -20.439 1.00 83.81 95 ARG A N 1
ATOM 715 C CA . ARG A 1 95 ? 3.444 2.169 -20.455 1.00 83.81 95 ARG A CA 1
ATOM 716 C C . ARG A 1 95 ? 2.612 1.956 -19.196 1.00 83.81 95 ARG A C 1
ATOM 718 O O . ARG A 1 95 ? 2.947 2.485 -18.142 1.00 83.81 95 ARG A O 1
ATOM 725 N N . SER A 1 96 ? 1.617 1.082 -19.300 1.00 89.12 96 SER A N 1
ATOM 726 C CA . SER A 1 96 ? 0.908 0.521 -18.147 1.00 89.12 96 SER A CA 1
ATOM 727 C C . SER A 1 96 ? 1.237 -0.962 -18.000 1.00 89.12 96 SER A C 1
ATOM 729 O O . SER A 1 96 ? 1.489 -1.653 -18.993 1.00 89.12 96 SER A O 1
ATOM 731 N N . GLN A 1 97 ? 1.248 -1.447 -16.764 1.00 89.44 97 GLN A N 1
ATOM 732 C CA . GLN A 1 97 ? 1.409 -2.858 -16.424 1.00 89.44 97 GLN A CA 1
ATOM 733 C C . GLN A 1 97 ? 0.345 -3.279 -15.415 1.00 89.44 97 GLN A C 1
ATOM 735 O O . GLN A 1 97 ? -0.155 -2.466 -14.639 1.00 89.44 97 GLN A O 1
ATOM 740 N N . ILE A 1 98 ? -0.017 -4.556 -15.477 1.00 88.62 98 ILE A N 1
ATOM 741 C CA . ILE A 1 98 ? -1.042 -5.159 -14.633 1.00 88.62 98 ILE A CA 1
ATOM 742 C C . ILE A 1 98 ? -0.371 -6.283 -13.849 1.00 88.62 98 ILE A C 1
ATOM 744 O O . ILE A 1 98 ? 0.315 -7.118 -14.442 1.00 88.62 98 ILE A O 1
ATOM 748 N N . PHE A 1 99 ? -0.569 -6.280 -12.536 1.00 86.94 99 PHE A N 1
ATOM 749 C CA . PHE A 1 99 ? 0.006 -7.234 -11.596 1.00 86.94 99 PHE A CA 1
ATOM 750 C C . PHE A 1 99 ? -1.106 -7.951 -10.846 1.00 86.94 99 PHE A C 1
ATOM 752 O O . PHE A 1 99 ? -2.071 -7.313 -10.422 1.00 86.94 99 PHE A O 1
ATOM 759 N N . ASP A 1 100 ? -0.970 -9.266 -10.713 1.00 85.94 100 ASP A N 1
ATOM 760 C CA . ASP A 1 100 ? -1.844 -10.061 -9.853 1.00 85.94 100 ASP A CA 1
ATOM 761 C C . ASP A 1 100 ? -1.548 -9.710 -8.388 1.00 85.94 100 ASP A C 1
ATOM 763 O O . ASP A 1 100 ? -0.381 -9.514 -8.039 1.00 85.94 100 ASP A O 1
ATOM 767 N N . VAL A 1 101 ? -2.588 -9.576 -7.561 1.00 78.62 101 VAL A N 1
ATOM 768 C CA . VAL A 1 101 ? -2.452 -9.277 -6.125 1.00 78.62 101 VAL A CA 1
ATOM 769 C C . VAL A 1 101 ? -3.021 -10.363 -5.207 1.00 78.62 101 VAL A C 1
ATOM 771 O O . VAL A 1 101 ? -3.317 -10.070 -4.050 1.00 78.62 101 VAL A O 1
ATOM 774 N N . HIS A 1 102 ? -3.177 -11.591 -5.714 1.00 70.50 102 HIS A N 1
ATOM 775 C CA . HIS A 1 102 ? -3.540 -12.780 -4.928 1.00 70.50 102 HIS A CA 1
ATOM 776 C C . HIS A 1 102 ? -2.326 -13.600 -4.474 1.00 70.50 102 HIS A C 1
ATOM 778 O O . HIS A 1 102 ? -1.316 -13.651 -5.214 1.00 70.50 102 HIS A O 1
#

Radius of gyration: 14.77 Å; chains: 1; bounding box: 41×26×41 Å

Foldseek 3Di:
DDDDDPDWDWDKDWDWDADPVVRDIHTDDIDTDTAFDADWEAEPVRQWIWTQGQQFIWIWGQDPNDTDTDDTDGDHQFHYWYDDPQWIWTDGPVDIDIDGND

Secondary structure (DSSP, 8-state):
-PPPPTT--EEEEEEEEEETTTTEEEEEEEEEEETEEEEEEE-TTSSEEEEEETTEEEEEEEETTEEEEEEEE---SEEEEEEETTEEEEEESS-EEEEE--